Protein AF-A0AAN6GVE6-F1 (afdb_monomer_lite)

Secondary structure (DSSP, 8-state):
-HHHHHHHHHHHHHHTTSS-GGGGGHHHHHHHHHHHHHHHHHHHHHHHHHSPBPSSTT-TTSBPHHHHHH--

pLDDT: mean 84.18, std 15.33, range [55.19, 98.62]

Structure (mmCIF, N/CA/C/O backbone):
data_AF-A0AAN6GVE6-F1
#
_entry.id   AF-A0AAN6GVE6-F1
#
loop_
_atom_site.group_PDB
_atom_site.id
_atom_site.type_symbol
_atom_site.label_atom_id
_atom_site.label_alt_id
_atom_site.label_comp_id
_atom_site.label_asym_id
_atom_site.label_entity_id
_atom_site.label_seq_id
_atom_site.pdbx_PDB_ins_code
_atom_site.Cartn_x
_atom_site.Cartn_y
_atom_site.Cartn_z
_atom_site.occupancy
_atom_site.B_iso_or_equiv
_atom_site.auth_seq_id
_atom_site.auth_comp_id
_atom_site.auth_asym_id
_atom_site.auth_atom_id
_atom_site.pdbx_PDB_model_num
ATOM 1 N N . MET A 1 1 ? 3.573 -7.660 -1.733 1.00 87.19 1 MET A N 1
ATOM 2 C CA . MET A 1 1 ? 3.898 -7.762 -0.285 1.00 87.19 1 MET A CA 1
ATOM 3 C C . MET A 1 1 ? 3.656 -6.459 0.475 1.00 87.19 1 MET A C 1
ATOM 5 O O . MET A 1 1 ? 3.038 -6.502 1.530 1.00 87.19 1 MET A O 1
ATOM 9 N N . GLN A 1 2 ? 4.093 -5.302 -0.032 1.00 94.75 2 GLN A N 1
ATOM 10 C CA . GLN A 1 2 ? 3.999 -4.046 0.723 1.00 94.75 2 GLN A CA 1
ATOM 11 C C . GLN A 1 2 ? 2.571 -3.526 0.977 1.00 94.75 2 GLN A C 1
ATOM 13 O O . GLN A 1 2 ? 2.330 -2.937 2.029 1.00 94.75 2 GLN A O 1
ATOM 18 N N . ASP A 1 3 ? 1.613 -3.777 0.079 1.00 97.00 3 ASP A N 1
ATOM 19 C CA . ASP A 1 3 ? 0.215 -3.372 0.304 1.00 97.00 3 ASP A CA 1
ATOM 20 C C . ASP A 1 3 ? -0.404 -4.110 1.491 1.00 97.00 3 ASP A C 1
ATOM 22 O O . ASP A 1 3 ? -1.032 -3.496 2.351 1.00 97.00 3 ASP A O 1
ATOM 26 N N . ALA A 1 4 ? -0.155 -5.419 1.582 1.00 96.69 4 ALA A N 1
ATOM 27 C CA . ALA A 1 4 ? -0.612 -6.243 2.695 1.00 96.69 4 ALA A CA 1
ATOM 28 C C . ALA A 1 4 ? 0.057 -5.835 4.014 1.00 96.69 4 ALA A C 1
ATOM 30 O O . ALA A 1 4 ? -0.608 -5.815 5.045 1.00 96.69 4 ALA A O 1
ATOM 31 N N . TYR A 1 5 ? 1.338 -5.448 3.988 1.00 97.62 5 TYR A N 1
ATOM 32 C CA . TYR A 1 5 ? 2.007 -4.898 5.167 1.00 97.62 5 TYR A CA 1
ATOM 33 C C . TYR A 1 5 ? 1.348 -3.586 5.620 1.00 97.62 5 TYR A C 1
ATOM 35 O O . TYR A 1 5 ? 0.983 -3.463 6.786 1.00 97.62 5 TYR A O 1
ATOM 43 N N . ASN A 1 6 ? 1.123 -2.638 4.698 1.00 98.06 6 ASN A N 1
ATOM 44 C CA . ASN A 1 6 ? 0.479 -1.353 4.997 1.00 98.06 6 ASN A CA 1
ATOM 45 C C . ASN A 1 6 ? -0.947 -1.525 5.540 1.00 98.06 6 ASN A C 1
ATOM 47 O O . ASN A 1 6 ? -1.309 -0.908 6.539 1.00 98.06 6 ASN A O 1
ATOM 51 N N . LEU A 1 7 ? -1.757 -2.367 4.899 1.00 97.94 7 LEU A N 1
ATOM 52 C CA . LEU A 1 7 ? -3.137 -2.588 5.315 1.00 97.94 7 LEU A CA 1
ATOM 53 C C . LEU A 1 7 ? -3.227 -3.435 6.593 1.00 97.94 7 LEU A C 1
ATOM 55 O O . LEU A 1 7 ? -4.075 -3.173 7.445 1.00 97.94 7 LEU A O 1
ATOM 59 N N . GLY A 1 8 ? -2.344 -4.424 6.753 1.00 98.19 8 GLY A N 1
ATOM 60 C CA . GLY A 1 8 ? -2.387 -5.406 7.834 1.00 98.19 8 GLY A CA 1
ATOM 61 C C . GLY A 1 8 ? -2.304 -4.778 9.222 1.00 98.19 8 GLY A C 1
ATOM 62 O O . GLY A 1 8 ? -3.155 -5.051 10.071 1.00 98.19 8 GLY A O 1
ATOM 63 N N . TRP A 1 9 ? -1.341 -3.878 9.453 1.00 98.25 9 TRP A N 1
ATOM 64 C CA . TRP A 1 9 ? -1.228 -3.211 10.756 1.00 98.25 9 TRP A CA 1
ATOM 65 C C . TRP A 1 9 ? -2.407 -2.264 11.027 1.00 98.25 9 TRP A C 1
ATOM 67 O O . TRP A 1 9 ? -2.872 -2.179 12.164 1.00 98.25 9 TRP A O 1
ATOM 77 N N . LYS A 1 10 ? -2.941 -1.596 9.993 1.00 98.62 10 LYS A N 1
ATOM 78 C CA .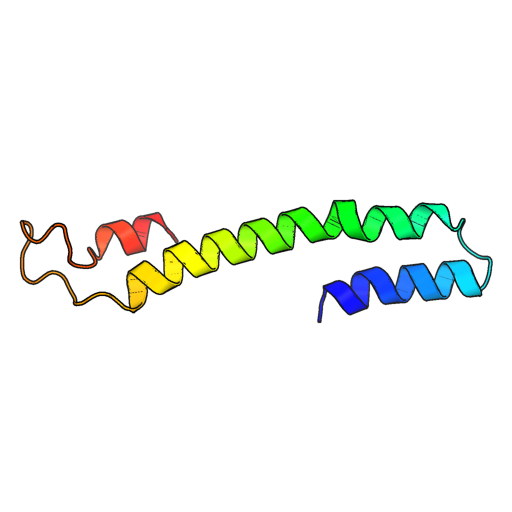 LYS A 1 10 ? -4.099 -0.695 10.124 1.00 98.62 10 LYS A CA 1
ATOM 79 C C . LYS A 1 10 ? -5.350 -1.464 10.533 1.00 98.62 10 LYS A C 1
ATOM 81 O O . LYS A 1 10 ? -6.047 -1.053 11.459 1.00 98.62 10 LYS A O 1
ATOM 86 N N . VAL A 1 11 ? -5.609 -2.600 9.883 1.00 98.56 11 VAL A N 1
ATOM 87 C CA . VAL A 1 11 ? -6.725 -3.491 10.228 1.00 98.56 11 VAL A CA 1
ATOM 88 C C . VAL A 1 11 ? -6.556 -4.028 11.647 1.00 98.56 11 VAL A C 1
ATOM 90 O O . VAL A 1 11 ? -7.479 -3.903 12.451 1.00 98.56 11 VAL A O 1
ATOM 93 N N . ALA A 1 12 ? -5.374 -4.548 11.988 1.00 98.50 12 ALA A N 1
ATOM 94 C CA . ALA A 1 12 ? -5.103 -5.071 13.325 1.00 98.50 12 ALA A CA 1
ATOM 95 C C . ALA A 1 12 ? -5.308 -4.008 14.420 1.00 98.50 12 ALA A C 1
ATOM 97 O O . ALA A 1 12 ? -5.902 -4.299 15.457 1.00 98.50 12 ALA A O 1
ATOM 98 N N . SER A 1 13 ? -4.863 -2.771 14.184 1.00 98.50 13 SER A N 1
ATOM 99 C CA . SER A 1 13 ? -5.015 -1.657 15.126 1.00 98.50 13 SER A CA 1
ATOM 100 C C . SER A 1 13 ? -6.480 -1.259 15.346 1.00 98.50 13 SER A C 1
ATOM 102 O O . SER A 1 13 ? -6.895 -1.009 16.478 1.00 98.50 13 SER A O 1
ATOM 104 N N . VAL A 1 14 ? -7.294 -1.249 14.283 1.00 98.56 14 VAL A N 1
ATOM 105 C CA . VAL A 1 14 ? -8.734 -0.950 14.376 1.00 98.56 14 VAL A CA 1
ATOM 106 C C . VAL A 1 14 ? -9.489 -2.063 15.100 1.00 98.56 14 VAL A C 1
ATOM 108 O O . VAL A 1 14 ? -10.298 -1.769 15.975 1.00 98.56 14 VAL A O 1
ATOM 111 N N . VAL A 1 15 ? -9.207 -3.333 14.789 1.00 98.56 15 VAL A N 1
ATOM 112 C CA . VAL A 1 15 ? -9.847 -4.487 15.451 1.00 98.56 15 VAL A CA 1
ATOM 113 C C . VAL A 1 15 ? -9.529 -4.521 16.948 1.00 98.56 15 VAL A C 1
ATOM 115 O O . VAL A 1 15 ? -10.403 -4.821 17.753 1.00 98.56 15 VAL A O 1
ATOM 118 N N . LYS A 1 16 ? -8.302 -4.155 17.336 1.00 98.50 16 LYS A N 1
ATOM 119 C CA . LYS A 1 16 ? -7.883 -4.053 18.744 1.00 98.50 16 LYS A CA 1
ATOM 120 C C . LYS A 1 16 ? -8.392 -2.792 19.459 1.00 98.50 16 LYS A C 1
ATOM 122 O O . LYS A 1 16 ? -8.085 -2.609 20.631 1.00 98.50 16 LYS A O 1
ATOM 127 N N . GLY A 1 17 ? -9.111 -1.901 18.771 1.00 98.06 17 GLY A N 1
ATOM 128 C CA . GLY A 1 17 ? -9.599 -0.640 19.341 1.00 98.06 17 GLY A CA 1
ATOM 129 C C . GLY A 1 17 ? -8.515 0.415 19.607 1.00 98.06 17 GLY A C 1
ATOM 130 O O . GLY A 1 17 ? -8.794 1.420 20.251 1.00 98.06 17 GLY A O 1
ATOM 131 N N . ILE A 1 18 ? -7.292 0.220 19.103 1.00 98.50 18 ILE A N 1
ATOM 132 C CA . ILE A 1 18 ? -6.151 1.133 19.304 1.00 98.50 18 ILE A CA 1
ATOM 133 C C . ILE A 1 18 ? -6.274 2.366 18.396 1.00 98.50 18 ILE A C 1
ATOM 135 O O . ILE A 1 18 ? -5.815 3.455 18.734 1.00 98.50 18 ILE A O 1
ATOM 139 N N . SER A 1 19 ? -6.886 2.219 17.218 1.00 98.19 19 SER A N 1
ATOM 140 C CA . SER A 1 19 ? -7.041 3.301 16.238 1.00 98.19 19 SER A CA 1
ATOM 141 C C . SER A 1 19 ? -8.470 3.435 15.728 1.00 98.19 19 SER A C 1
ATOM 143 O O . SER A 1 19 ? -9.219 2.465 15.622 1.00 98.19 19 SER A O 1
ATOM 145 N N . LYS A 1 20 ? -8.842 4.661 15.341 1.00 98.31 20 LYS A N 1
ATOM 146 C CA . LYS A 1 20 ? -10.135 4.947 14.708 1.00 98.31 20 LYS A CA 1
ATOM 147 C C . LYS A 1 20 ? -10.218 4.290 13.329 1.00 98.31 20 LYS A C 1
ATOM 149 O O . LYS A 1 20 ? -9.260 4.324 12.560 1.00 98.31 20 LYS A O 1
ATOM 154 N N . ARG A 1 21 ? -11.412 3.815 12.954 1.00 98.00 21 ARG A N 1
ATOM 155 C CA . ARG A 1 21 ? -11.694 3.209 11.635 1.00 98.00 21 ARG A CA 1
ATOM 156 C C . ARG A 1 21 ? -11.327 4.107 10.443 1.00 98.00 21 ARG A C 1
ATOM 158 O O . ARG A 1 21 ? -11.086 3.598 9.353 1.00 98.00 21 ARG A O 1
ATOM 165 N N . SER A 1 22 ? -11.256 5.427 10.632 1.00 98.12 22 SER A N 1
ATOM 166 C CA . SER A 1 22 ? -10.848 6.381 9.594 1.00 98.12 22 SER A CA 1
ATOM 167 C C . SER A 1 22 ? -9.448 6.115 9.033 1.00 98.12 22 SER A C 1
ATOM 169 O O . SER A 1 22 ? -9.231 6.402 7.859 1.00 98.12 22 SER A O 1
ATOM 171 N N . ILE A 1 23 ? -8.535 5.510 9.806 1.00 98.06 23 ILE A N 1
ATOM 172 C CA . ILE A 1 23 ? -7.177 5.189 9.339 1.00 98.06 23 ILE A CA 1
ATOM 173 C C . ILE A 1 23 ? -7.172 4.198 8.166 1.00 98.06 23 ILE A C 1
ATOM 175 O O . ILE A 1 23 ? -6.284 4.237 7.323 1.00 98.06 23 ILE A O 1
ATOM 179 N N . LEU A 1 24 ? -8.199 3.349 8.042 1.00 98.25 24 LEU A N 1
ATOM 180 C CA . LEU A 1 24 ? -8.307 2.408 6.922 1.00 98.25 24 LEU A CA 1
ATOM 181 C C . LEU A 1 24 ? -8.421 3.130 5.574 1.00 98.25 24 LEU A C 1
ATOM 183 O O . LEU A 1 24 ? -7.958 2.612 4.562 1.00 98.25 24 LEU A O 1
ATOM 187 N N . LYS A 1 25 ? -8.991 4.343 5.552 1.00 97.81 25 LYS A N 1
ATOM 188 C CA . LYS A 1 25 ? -9.117 5.138 4.323 1.00 97.81 25 LYS A CA 1
ATOM 189 C C . LYS A 1 25 ? -7.759 5.596 3.792 1.00 97.81 25 LYS A C 1
ATOM 191 O O . LYS A 1 25 ? -7.625 5.794 2.587 1.00 97.81 25 LYS A O 1
ATOM 196 N N . THR A 1 26 ? -6.752 5.720 4.659 1.00 97.75 26 THR A N 1
ATOM 197 C CA . THR A 1 26 ? -5.432 6.205 4.241 1.00 97.75 26 THR A CA 1
ATOM 198 C C . THR A 1 26 ? -4.659 5.168 3.432 1.00 97.75 26 THR A C 1
ATOM 200 O O . THR A 1 26 ? -3.757 5.527 2.689 1.00 97.75 26 THR A O 1
ATOM 203 N N . TYR A 1 27 ? -5.021 3.879 3.509 1.00 98.00 27 TYR A N 1
ATOM 204 C CA . TYR A 1 27 ? -4.428 2.846 2.652 1.00 98.00 27 TYR A CA 1
ATOM 205 C C . TYR A 1 27 ? -4.525 3.224 1.171 1.00 98.00 27 TYR A C 1
ATOM 207 O O . TYR A 1 27 ? -3.523 3.208 0.460 1.00 98.00 27 TYR A O 1
ATOM 215 N N . GLN A 1 28 ? -5.712 3.631 0.716 1.00 95.88 28 GLN A N 1
ATOM 216 C CA . GLN A 1 28 ? -5.901 3.992 -0.683 1.00 95.88 28 GLN A CA 1
ATOM 217 C C . GLN A 1 28 ? -5.066 5.221 -1.058 1.00 95.88 28 GLN A C 1
ATOM 219 O O . GLN A 1 28 ? -4.429 5.213 -2.106 1.00 95.88 28 GLN A O 1
ATOM 224 N N . THR A 1 29 ? -5.043 6.259 -0.218 1.00 96.38 29 THR A N 1
ATOM 225 C CA . THR A 1 29 ? -4.282 7.485 -0.508 1.00 96.38 29 THR A CA 1
ATOM 226 C C . THR A 1 29 ? -2.772 7.254 -0.494 1.00 96.38 29 THR A C 1
ATOM 228 O O . THR A 1 29 ? -2.062 7.888 -1.260 1.00 96.38 29 THR A O 1
ATOM 231 N N . GLU A 1 30 ? -2.278 6.335 0.336 1.00 96.50 30 GLU A N 1
ATOM 232 C CA . GLU A 1 30 ? -0.849 6.011 0.429 1.00 96.50 30 GLU A CA 1
ATOM 233 C C . GLU A 1 30 ? -0.377 5.056 -0.677 1.00 96.50 30 GLU A C 1
ATOM 235 O O . GLU A 1 30 ? 0.774 5.127 -1.093 1.00 96.50 30 GLU A O 1
ATOM 240 N N . ARG A 1 31 ? -1.230 4.127 -1.136 1.00 97.44 31 ARG A N 1
ATOM 241 C CA . ARG A 1 31 ? -0.805 3.011 -2.004 1.00 97.44 31 ARG A CA 1
ATOM 242 C C . ARG A 1 31 ? -1.249 3.133 -3.457 1.00 97.44 31 ARG A C 1
ATOM 244 O O . ARG A 1 31 ? -0.599 2.566 -4.329 1.00 97.44 31 ARG A O 1
ATOM 251 N N . ARG A 1 32 ? -2.316 3.889 -3.742 1.00 95.44 32 ARG A N 1
ATOM 252 C CA . ARG A 1 32 ? -2.832 4.038 -5.112 1.00 95.44 32 ARG A CA 1
ATOM 253 C C . ARG A 1 32 ? -1.823 4.703 -6.044 1.00 95.44 32 ARG A C 1
ATOM 255 O O . ARG A 1 32 ? -1.618 4.181 -7.132 1.00 95.44 32 ARG A O 1
ATOM 262 N N . GLN A 1 33 ? -1.200 5.802 -5.614 1.00 94.25 33 GLN A N 1
ATOM 263 C CA . GLN A 1 33 ? -0.226 6.514 -6.447 1.00 94.25 33 GLN A CA 1
ATOM 264 C C . GLN A 1 33 ? 0.971 5.616 -6.774 1.00 94.25 33 GLN A C 1
ATOM 266 O O . GLN A 1 33 ? 1.311 5.456 -7.935 1.00 94.25 33 GLN A O 1
ATOM 271 N N . ILE A 1 34 ? 1.510 4.910 -5.775 1.00 94.50 34 ILE A N 1
ATOM 272 C CA . ILE A 1 34 ? 2.629 3.973 -5.958 1.00 94.50 34 ILE A CA 1
ATOM 273 C C . ILE A 1 34 ? 2.289 2.888 -6.991 1.00 94.50 34 ILE A C 1
ATOM 275 O O . ILE A 1 34 ? 3.114 2.550 -7.834 1.00 94.50 34 ILE A O 1
ATOM 279 N N . ALA A 1 35 ? 1.075 2.332 -6.939 1.00 95.19 35 ALA A N 1
ATOM 280 C CA . ALA A 1 35 ? 0.638 1.341 -7.917 1.00 95.19 35 ALA A CA 1
ATOM 281 C C . ALA A 1 35 ? 0.504 1.935 -9.330 1.00 95.19 35 ALA A C 1
ATOM 283 O O . ALA A 1 35 ? 0.855 1.270 -10.299 1.00 95.19 35 ALA A O 1
ATOM 284 N N . GLN A 1 36 ? 0.018 3.174 -9.453 1.00 95.69 36 GLN A N 1
ATOM 285 C CA . GLN A 1 36 ? -0.071 3.874 -10.738 1.00 95.69 36 GLN A CA 1
ATOM 286 C C . GLN A 1 36 ? 1.316 4.142 -11.325 1.00 95.69 36 GLN A C 1
ATOM 288 O O . GLN A 1 36 ? 1.541 3.818 -12.488 1.00 95.69 36 GLN A O 1
ATOM 293 N N . ASP A 1 37 ? 2.249 4.631 -10.509 1.00 94.31 37 ASP A N 1
ATOM 294 C CA . ASP A 1 37 ? 3.628 4.890 -10.923 1.00 94.31 37 ASP A CA 1
ATOM 295 C C . ASP A 1 37 ? 4.319 3.593 -11.370 1.00 94.31 37 ASP A C 1
ATOM 297 O O . ASP A 1 37 ? 5.012 3.570 -12.386 1.00 94.31 37 ASP A O 1
ATOM 301 N N . LEU A 1 38 ? 4.080 2.483 -10.659 1.00 94.62 38 LEU A N 1
ATOM 302 C CA . LEU A 1 38 ? 4.625 1.174 -11.018 1.00 94.62 38 LEU A CA 1
ATOM 303 C C . LEU A 1 38 ? 4.066 0.657 -12.349 1.00 94.62 38 LEU A C 1
ATOM 305 O O . LEU A 1 38 ? 4.820 0.115 -13.151 1.00 94.62 38 LEU A O 1
ATOM 309 N N . ILE A 1 39 ? 2.766 0.831 -12.596 1.00 93.44 39 ILE A N 1
ATOM 310 C CA . ILE A 1 39 ? 2.140 0.459 -13.873 1.00 93.44 39 ILE A CA 1
ATOM 311 C C . ILE A 1 39 ? 2.703 1.312 -15.009 1.00 93.44 39 ILE A C 1
ATOM 313 O O . ILE A 1 39 ? 3.011 0.791 -16.078 1.00 93.44 39 ILE A O 1
ATOM 317 N N . GLU A 1 40 ? 2.842 2.621 -14.800 1.00 92.31 40 GLU A N 1
ATOM 318 C CA . GLU A 1 40 ? 3.386 3.514 -15.821 1.00 92.31 40 GLU A CA 1
ATOM 319 C C . GLU A 1 40 ? 4.843 3.167 -16.145 1.00 92.31 40 GLU A C 1
ATOM 321 O O . GLU A 1 40 ? 5.227 3.121 -17.318 1.00 92.31 40 GLU A O 1
ATOM 326 N N . PHE A 1 41 ? 5.633 2.875 -15.112 1.00 89.12 41 PHE A N 1
ATOM 327 C CA . PHE A 1 41 ? 6.996 2.392 -15.257 1.00 89.12 41 PHE A CA 1
ATOM 328 C C . PHE A 1 41 ? 7.042 1.077 -16.040 1.00 89.12 41 PHE A C 1
ATOM 330 O O . PHE A 1 41 ? 7.734 1.008 -17.052 1.00 89.12 41 PHE A O 1
ATOM 337 N N . ASP A 1 42 ? 6.276 0.064 -15.630 1.00 89.00 42 ASP A N 1
ATOM 338 C CA . ASP A 1 42 ? 6.250 -1.244 -16.289 1.00 89.00 42 ASP A CA 1
ATOM 339 C C . ASP A 1 42 ? 5.817 -1.136 -17.755 1.00 89.00 42 ASP A C 1
ATOM 341 O O . ASP A 1 42 ? 6.400 -1.763 -18.634 1.00 89.00 42 ASP A O 1
ATOM 345 N N . HIS A 1 43 ? 4.860 -0.261 -18.054 1.00 86.12 43 HIS A N 1
ATOM 346 C CA . HIS A 1 43 ? 4.404 -0.027 -19.416 1.00 86.12 43 HIS A CA 1
ATOM 347 C C . HIS A 1 43 ? 5.482 0.630 -20.297 1.00 86.12 43 HIS A C 1
ATOM 349 O O . HIS A 1 43 ? 5.648 0.250 -21.460 1.00 86.12 43 HIS A O 1
ATOM 355 N N . LYS A 1 44 ? 6.242 1.595 -19.758 1.00 82.56 44 LYS A N 1
ATOM 356 C CA . LYS A 1 44 ? 7.404 2.189 -20.446 1.00 82.56 44 LYS A CA 1
ATOM 357 C C . LYS A 1 44 ? 8.518 1.155 -20.623 1.00 82.56 44 LYS A C 1
ATOM 359 O O . LYS A 1 44 ? 9.047 1.002 -21.721 1.00 82.56 44 LYS A O 1
ATOM 364 N N . PHE A 1 45 ? 8.827 0.415 -19.564 1.00 79.50 45 PHE A N 1
ATOM 365 C CA . PHE A 1 45 ? 9.896 -0.574 -19.521 1.00 79.50 45 PHE A CA 1
ATOM 366 C C . PHE A 1 45 ? 9.643 -1.761 -20.450 1.00 79.50 45 PHE A C 1
ATOM 368 O O . PHE A 1 45 ? 10.511 -2.122 -21.239 1.00 79.50 45 PHE A O 1
ATOM 375 N N . SER A 1 46 ? 8.434 -2.321 -20.424 1.00 81.31 46 SER A N 1
ATOM 376 C CA . SER A 1 46 ? 8.040 -3.444 -21.273 1.00 81.31 46 SER A CA 1
ATOM 377 C C . SER A 1 46 ? 8.204 -3.100 -22.750 1.00 81.31 46 SER A C 1
ATOM 379 O O . SER A 1 46 ? 8.808 -3.876 -23.480 1.00 81.31 46 SER A O 1
ATOM 381 N N . ARG A 1 47 ? 7.784 -1.901 -23.185 1.00 75.62 47 ARG A N 1
ATOM 382 C CA . ARG A 1 47 ? 7.982 -1.433 -24.572 1.00 75.62 47 ARG A CA 1
ATOM 383 C C . ARG A 1 47 ? 9.458 -1.316 -24.951 1.00 75.62 47 ARG A C 1
ATOM 385 O O . ARG A 1 47 ? 9.819 -1.652 -26.076 1.00 75.62 47 ARG A O 1
ATOM 392 N N . LEU A 1 48 ? 10.297 -0.869 -24.016 1.00 70.38 48 LEU A N 1
ATOM 393 C CA . LEU A 1 48 ? 11.745 -0.774 -24.204 1.00 70.38 48 LEU A CA 1
ATOM 394 C C . LEU A 1 48 ? 12.451 -2.136 -24.220 1.00 70.38 48 LEU A C 1
ATOM 396 O O . LEU A 1 48 ? 13.588 -2.192 -24.659 1.00 70.38 48 LEU A O 1
ATOM 400 N N . PHE A 1 49 ? 11.826 -3.222 -23.762 1.00 69.12 49 PHE A N 1
ATOM 401 C CA . PHE A 1 49 ? 12.432 -4.562 -23.767 1.00 69.12 49 PHE A CA 1
ATOM 402 C C . PHE A 1 49 ? 11.834 -5.512 -24.806 1.00 69.12 49 PHE A C 1
ATOM 404 O O . PHE A 1 49 ? 12.518 -6.427 -25.256 1.00 69.12 49 PHE A O 1
ATOM 411 N N . SER A 1 50 ? 10.574 -5.316 -25.200 1.00 72.50 50 SER A N 1
ATOM 412 C CA . SER A 1 50 ? 9.883 -6.174 -26.171 1.00 72.50 50 SER A CA 1
ATOM 413 C C . SER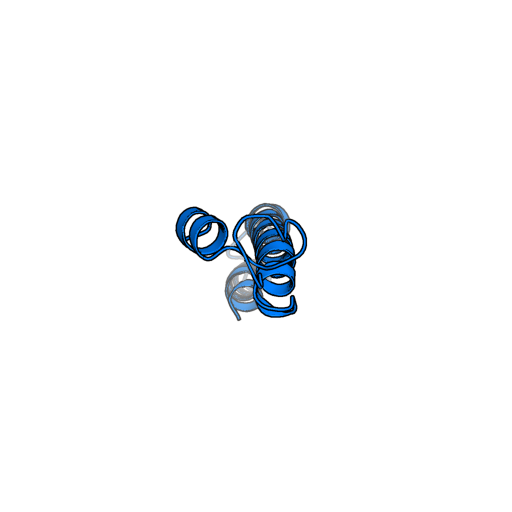 A 1 50 ? 10.070 -5.744 -27.629 1.00 72.50 50 SER A C 1
ATOM 415 O O . SER A 1 50 ? 9.629 -6.447 -28.536 1.00 72.50 50 SER A O 1
ATOM 417 N N . GLY A 1 51 ? 10.666 -4.577 -27.875 1.00 66.81 51 GLY A N 1
ATOM 418 C CA . GLY A 1 51 ? 10.996 -4.109 -29.221 1.00 66.81 51 GLY A CA 1
ATOM 419 C C . GLY A 1 51 ? 12.190 -4.850 -29.833 1.00 66.81 51 GLY A C 1
ATOM 420 O O . GLY A 1 51 ? 13.027 -5.424 -29.136 1.00 66.81 51 GLY A O 1
ATOM 421 N N . ARG A 1 52 ? 12.304 -4.811 -31.165 1.00 68.50 52 ARG A N 1
ATOM 422 C CA . ARG A 1 52 ? 13.547 -5.210 -31.840 1.00 68.50 52 ARG A CA 1
ATOM 423 C C . ARG A 1 52 ? 14.629 -4.152 -31.563 1.00 68.50 52 ARG A C 1
ATOM 425 O O . ARG A 1 52 ? 14.297 -2.963 -31.539 1.00 68.50 52 ARG A O 1
ATOM 432 N N . PRO A 1 53 ? 15.905 -4.536 -31.378 1.00 64.62 53 PRO A N 1
ATOM 433 C CA . PRO A 1 53 ? 16.992 -3.564 -31.321 1.00 64.62 53 PRO A CA 1
ATOM 434 C C . PRO A 1 53 ? 16.967 -2.686 -32.578 1.00 64.62 53 PRO A C 1
ATOM 436 O O . PRO A 1 53 ? 16.714 -3.204 -33.674 1.00 64.62 53 PRO A O 1
ATOM 439 N N . ALA A 1 54 ? 17.211 -1.381 -32.427 1.00 64.19 54 ALA A N 1
ATOM 440 C CA . ALA A 1 54 ? 17.370 -0.498 -33.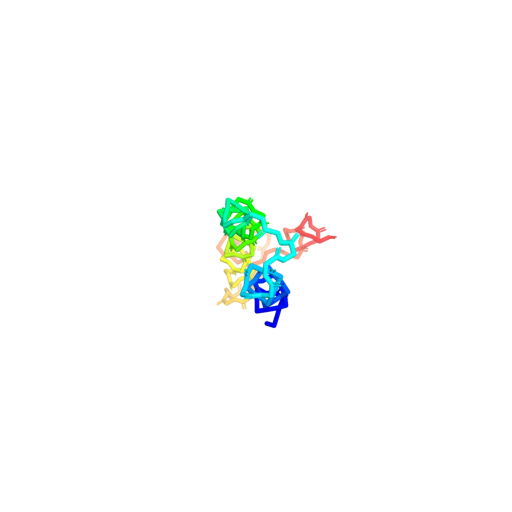580 1.00 64.19 54 ALA A CA 1
ATOM 441 C C . ALA A 1 54 ? 18.506 -1.019 -34.458 1.00 64.19 54 ALA A C 1
ATOM 443 O O . ALA A 1 54 ? 19.597 -1.302 -33.959 1.00 64.19 54 ALA A O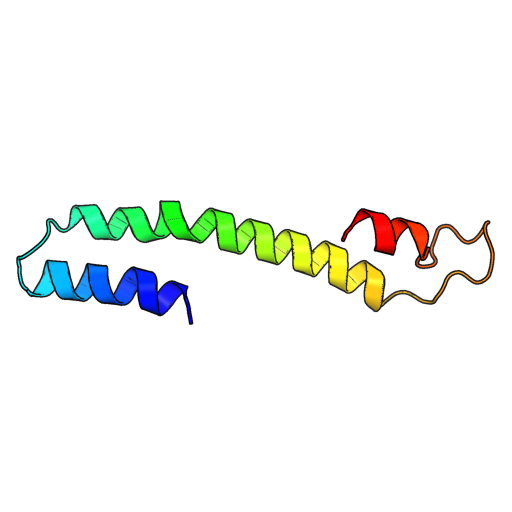 1
ATOM 444 N N . LYS A 1 55 ? 18.234 -1.186 -35.756 1.00 60.91 55 LYS A N 1
ATOM 445 C CA . LYS A 1 55 ? 19.267 -1.632 -36.696 1.00 60.91 55 LYS A CA 1
ATOM 446 C C . LYS A 1 55 ? 20.313 -0.533 -36.902 1.00 60.91 55 LYS A C 1
ATOM 448 O O . LYS A 1 55 ? 21.507 -0.816 -36.843 1.00 60.91 55 LYS A O 1
ATOM 453 N N . ASP A 1 56 ? 19.857 0.716 -37.040 1.00 67.56 56 ASP A N 1
ATOM 454 C CA . ASP A 1 56 ? 20.695 1.889 -37.297 1.00 67.56 56 ASP A CA 1
ATOM 455 C C . ASP A 1 56 ? 20.077 3.158 -36.662 1.00 67.56 56 ASP A C 1
ATOM 457 O O . ASP A 1 56 ? 18.928 3.147 -36.223 1.00 67.56 56 ASP A O 1
ATOM 461 N N . VAL A 1 57 ? 20.812 4.281 -36.653 1.00 61.22 57 VAL A N 1
ATOM 462 C CA . VAL A 1 57 ? 20.412 5.568 -36.023 1.00 61.22 57 VAL A CA 1
ATOM 463 C C . VAL A 1 57 ? 19.101 6.150 -36.591 1.00 61.22 57 VAL A C 1
ATOM 465 O O . VAL A 1 57 ? 18.450 6.966 -35.947 1.00 61.22 57 VAL A O 1
ATOM 468 N N . MET A 1 58 ? 18.699 5.727 -37.793 1.00 61.12 58 MET A N 1
ATOM 469 C CA . MET A 1 58 ? 17.463 6.162 -38.458 1.00 61.12 58 MET A CA 1
ATOM 470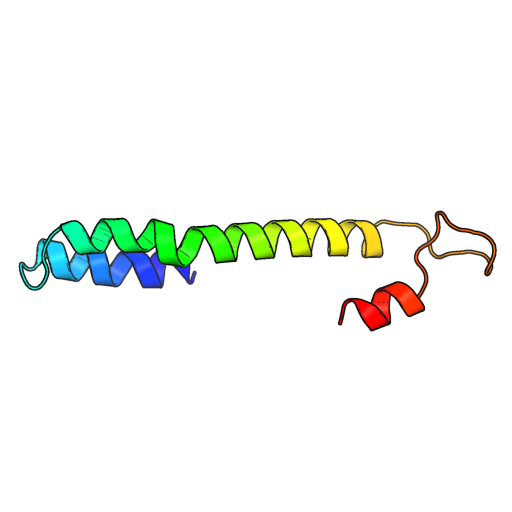 C C . MET A 1 58 ? 16.246 5.270 -38.149 1.00 61.12 58 MET A C 1
ATOM 472 O O . MET A 1 58 ? 15.128 5.628 -38.516 1.00 61.12 58 MET A O 1
ATOM 476 N N . ASP A 1 59 ? 16.431 4.124 -37.482 1.00 61.22 59 ASP A N 1
ATOM 477 C CA . ASP A 1 59 ? 15.354 3.183 -37.140 1.00 61.22 59 ASP A CA 1
ATOM 478 C C . ASP A 1 59 ? 14.622 3.646 -35.871 1.00 61.22 59 ASP A C 1
ATOM 480 O O . ASP A 1 59 ? 14.847 3.135 -34.774 1.00 61.22 59 ASP A O 1
ATOM 484 N N . ALA A 1 60 ? 13.746 4.643 -36.028 1.00 61.34 60 ALA A N 1
ATOM 485 C CA . ALA A 1 60 ? 12.981 5.261 -34.939 1.00 61.34 60 ALA A CA 1
ATOM 486 C C . ALA A 1 60 ? 12.017 4.297 -34.212 1.00 61.34 60 ALA A C 1
ATOM 488 O O . ALA A 1 60 ? 11.530 4.617 -33.129 1.00 61.34 60 ALA A O 1
ATOM 489 N N . GLU A 1 61 ? 11.733 3.129 -34.798 1.00 62.69 61 GLU A N 1
ATOM 490 C CA . GLU A 1 61 ? 10.907 2.075 -34.194 1.00 62.69 61 GLU A CA 1
ATOM 491 C C . GLU A 1 61 ? 11.714 1.083 -33.343 1.00 62.69 61 GLU A C 1
ATOM 493 O O . GLU A 1 61 ? 11.137 0.271 -32.615 1.00 62.69 61 GLU A O 1
ATOM 498 N N . GLY A 1 62 ? 13.044 1.112 -33.444 1.00 59.12 62 GLY A N 1
ATOM 499 C CA . GLY A 1 62 ? 13.927 0.271 -32.654 1.00 59.12 62 GLY A CA 1
ATOM 500 C C . GLY A 1 62 ? 14.279 0.894 -31.307 1.00 59.12 62 GLY A C 1
ATOM 501 O O . GLY A 1 62 ? 14.318 2.112 -31.140 1.00 59.12 62 GLY A O 1
ATOM 502 N N . ILE A 1 63 ? 14.571 0.053 -30.317 1.00 63.16 63 ILE A N 1
ATOM 503 C CA . ILE A 1 63 ? 14.957 0.539 -28.987 1.00 63.16 63 ILE A CA 1
ATOM 504 C C . ILE A 1 63 ? 16.360 1.156 -29.058 1.00 63.16 63 ILE A C 1
ATOM 506 O O . ILE A 1 63 ? 17.339 0.453 -29.317 1.00 63.16 63 ILE A O 1
ATOM 510 N N . SER A 1 64 ? 16.459 2.463 -28.798 1.00 66.06 64 SER A N 1
ATOM 511 C CA . SER A 1 64 ? 17.737 3.169 -28.653 1.00 66.06 64 SER A CA 1
ATOM 512 C C . SER A 1 64 ? 18.309 2.994 -27.243 1.00 66.06 64 SER A C 1
ATOM 514 O O . SER A 1 64 ? 17.630 3.232 -26.241 1.00 66.06 64 SER A O 1
ATOM 516 N N . MET A 1 65 ? 19.598 2.652 -27.164 1.00 63.66 65 MET A N 1
ATOM 517 C CA . MET A 1 65 ? 20.346 2.523 -25.906 1.00 63.66 65 MET A CA 1
ATOM 518 C C . MET A 1 65 ? 20.431 3.848 -25.124 1.00 63.66 65 MET A C 1
ATOM 520 O O . MET A 1 65 ? 20.657 3.851 -23.916 1.00 63.66 65 MET A O 1
ATOM 524 N N . GLU A 1 66 ? 20.236 4.982 -25.796 1.00 65.75 66 GLU A N 1
ATOM 525 C CA . GLU A 1 66 ? 20.209 6.309 -25.178 1.00 65.75 66 GLU A CA 1
ATOM 526 C C . GLU A 1 66 ? 18.894 6.565 -24.426 1.00 65.75 66 GLU A C 1
ATOM 528 O O . GLU A 1 66 ? 18.920 7.033 -23.289 1.00 65.75 66 GLU A O 1
ATOM 533 N N . GLY A 1 67 ? 17.755 6.153 -24.998 1.00 64.44 67 GLY A N 1
ATOM 534 C CA . GLY A 1 67 ? 16.454 6.205 -24.320 1.00 64.44 67 GLY A CA 1
ATOM 535 C C . GLY A 1 67 ? 16.398 5.283 -23.100 1.00 64.44 67 GLY A C 1
ATOM 536 O O . GLY A 1 67 ? 15.787 5.621 -22.090 1.00 64.44 67 GLY A O 1
ATOM 537 N N . PHE A 1 68 ? 17.117 4.159 -23.157 1.00 64.38 68 PHE A N 1
ATOM 538 C CA . PHE A 1 68 ? 17.320 3.284 -22.007 1.00 64.38 68 PHE A CA 1
ATOM 539 C C . PHE A 1 68 ? 18.096 3.981 -20.879 1.00 64.38 68 PHE A C 1
ATOM 541 O O . PHE A 1 68 ? 17.677 3.936 -19.730 1.00 64.38 68 PHE A O 1
ATOM 548 N N . LYS A 1 69 ? 19.198 4.672 -21.201 1.00 65.50 69 LYS A N 1
ATOM 549 C CA . LYS A 1 69 ? 20.035 5.388 -20.220 1.00 65.50 69 LYS A CA 1
ATOM 550 C C . LYS A 1 69 ? 19.411 6.662 -19.646 1.00 65.50 69 LYS A C 1
ATOM 552 O O . LYS A 1 69 ? 19.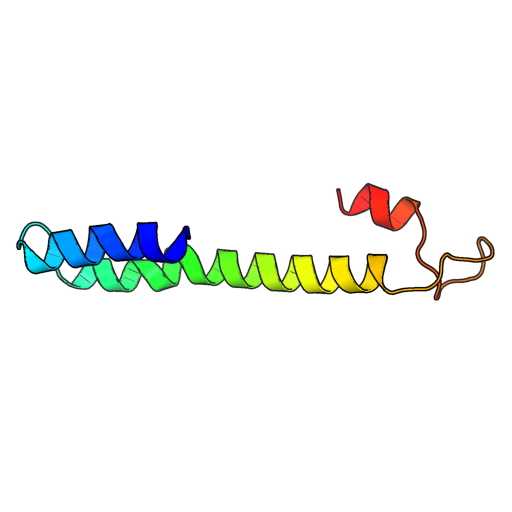919 7.156 -18.656 1.00 65.50 69 LYS A O 1
ATOM 557 N N . GLN A 1 70 ? 18.388 7.240 -20.274 1.00 65.88 70 GLN A N 1
ATOM 558 C CA . GLN A 1 70 ? 17.653 8.378 -19.698 1.00 65.88 70 GLN A CA 1
ATOM 559 C C . GLN A 1 70 ? 16.502 7.942 -18.787 1.00 65.88 70 GLN A C 1
ATOM 561 O O . GLN A 1 70 ? 16.048 8.727 -17.957 1.00 65.88 70 GLN A O 1
ATOM 566 N N . ALA A 1 71 ? 16.005 6.714 -18.952 1.00 61.94 71 ALA A N 1
ATOM 567 C CA . ALA A 1 71 ? 14.940 6.167 -18.118 1.00 61.94 71 ALA A CA 1
ATOM 568 C C . ALA A 1 71 ? 15.437 5.663 -16.745 1.00 61.94 71 ALA A C 1
ATOM 570 O O . ALA A 1 71 ? 14.604 5.387 -15.879 1.00 61.94 71 ALA A O 1
ATOM 571 N N . PHE A 1 72 ? 16.759 5.550 -16.557 1.00 55.19 72 PHE A N 1
ATOM 572 C CA . PHE A 1 72 ? 17.450 4.990 -15.389 1.00 55.19 72 PHE A CA 1
ATOM 573 C C . PHE A 1 72 ? 18.651 5.843 -14.988 1.00 55.19 72 PHE A C 1
ATOM 575 O O . PHE A 1 72 ? 18.940 5.899 -13.773 1.00 55.19 72 PHE A O 1
#

Foldseek 3Di:
DVLCVLQVVVVVCVVVVNDDPVSNVVSCVVCVVVVVVVVVLCVVVVLLPVAAAQPDPPRPRHRDPVVVVVSD

InterPro domains:
  IPR002938 FAD-binding domain [PF01494] (1-41)
  IPR036188 FAD/NAD(P)-binding domain superfamily [G3DSA:3.50.50.60] (1-29)
  IPR036188 FAD/NAD(P)-binding domain superfamily [SSF51905] (1-62)
  IPR050641 Rifampicin monooxygenase-like [PTHR43004] (1-55)

Organism: NCBI:txid329885

Sequence (72 aa):
MQDAYNLGWKVASVVKGISKRSILKTYQTERRQIAQDLIEFDHKFSRLFSGRPAKDVMDAEGISMEGFKQAF

Radius of gyration: 20.45 Å; chains: 1; bounding box: 32×16×58 Å